Protein AF-A0A6V7KKK6-F1 (afdb_monomer_lite)

Radius of gyration: 26.06 Å; chains: 1; bounding box: 49×65×61 Å

Foldseek 3Di:
DVVLLVVVLVVDDPVRNVVLCVVLNDQDDDDPPQVPPQQGDPNLVSLLVPQPDDPVVNCVLVPDSDPVSSVVSSVVSSVVVVVVVVVVPPDPDDDDDDDDDDDDDDDDDDDDDDDDDDDDDDDD

Structure (mmCIF, N/CA/C/O backbone):
data_AF-A0A6V7KKK6-F1
#
_entry.id   AF-A0A6V7KKK6-F1
#
loop_
_atom_site.group_PDB
_atom_site.id
_atom_site.type_symbol
_atom_site.label_atom_id
_atom_site.label_alt_id
_atom_site.label_comp_id
_atom_site.label_asym_id
_atom_site.label_entity_id
_atom_site.label_seq_id
_atom_site.pdbx_PDB_ins_code
_atom_site.Cartn_x
_atom_site.Cartn_y
_atom_site.Cartn_z
_atom_site.occupancy
_atom_site.B_iso_or_equiv
_atom_site.auth_seq_id
_atom_site.auth_comp_id
_atom_site.auth_asym_id
_atom_site.auth_atom_id
_atom_site.pdbx_PDB_model_num
ATOM 1 N N . VAL A 1 1 ? 10.085 -3.894 3.779 1.00 90.31 1 VAL A N 1
ATOM 2 C CA . VAL A 1 1 ? 8.773 -3.342 3.350 1.00 90.31 1 VAL A CA 1
ATOM 3 C C . VAL A 1 1 ? 7.627 -4.295 3.664 1.00 90.31 1 VAL A C 1
ATOM 5 O O . VAL A 1 1 ? 6.759 -3.885 4.420 1.00 90.31 1 VAL A O 1
ATOM 8 N N . TRP A 1 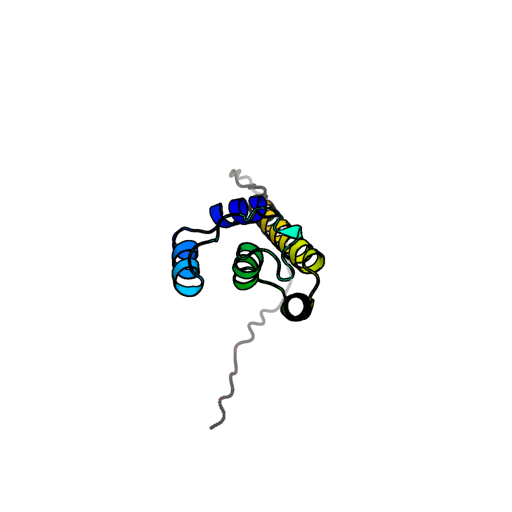2 ? 7.643 -5.551 3.192 1.00 92.94 2 TRP A N 1
ATOM 9 C CA . TRP A 1 2 ? 6.599 -6.552 3.497 1.00 92.94 2 TRP A CA 1
ATOM 10 C C . TRP A 1 2 ? 6.206 -6.613 4.984 1.00 92.94 2 TRP A C 1
ATOM 12 O O . TRP A 1 2 ? 5.059 -6.346 5.325 1.00 92.94 2 TRP A O 1
ATOM 22 N N . TYR A 1 3 ? 7.172 -6.849 5.881 1.00 93.44 3 TYR A N 1
ATOM 23 C CA . TYR A 1 3 ? 6.903 -6.934 7.323 1.00 93.44 3 TYR A CA 1
ATOM 24 C C . TYR A 1 3 ? 6.190 -5.691 7.869 1.00 93.44 3 TYR A C 1
ATOM 26 O O . TYR A 1 3 ? 5.246 -5.798 8.639 1.00 93.44 3 TYR A O 1
ATOM 34 N N . LYS A 1 4 ? 6.581 -4.500 7.411 1.00 92.81 4 LYS A N 1
ATOM 35 C CA . LYS A 1 4 ? 5.949 -3.238 7.807 1.00 92.81 4 LYS A CA 1
ATOM 36 C C . LYS A 1 4 ? 4.507 -3.126 7.310 1.00 92.81 4 LYS A C 1
ATOM 38 O O . LYS A 1 4 ? 3.662 -2.604 8.025 1.00 92.81 4 LYS A O 1
ATOM 43 N N . CYS A 1 5 ? 4.220 -3.640 6.113 1.00 92.56 5 CYS A N 1
ATOM 44 C CA . CYS A 1 5 ? 2.851 -3.738 5.605 1.00 92.56 5 CYS A CA 1
ATOM 45 C C . CYS A 1 5 ? 2.016 -4.653 6.506 1.00 92.56 5 CYS A C 1
ATOM 47 O O . CYS A 1 5 ? 0.898 -4.302 6.859 1.00 92.56 5 CYS A O 1
ATOM 49 N N . GLN A 1 6 ? 2.578 -5.790 6.926 1.00 93.12 6 GLN A N 1
ATOM 50 C CA . GLN A 1 6 ? 1.912 -6.733 7.825 1.00 93.12 6 GLN A CA 1
ATOM 51 C C . GLN A 1 6 ? 1.680 -6.138 9.223 1.00 93.12 6 GLN A C 1
ATOM 53 O O . GLN A 1 6 ? 0.598 -6.297 9.785 1.00 93.12 6 GLN A O 1
ATOM 58 N N . GLN A 1 7 ? 2.656 -5.399 9.757 1.00 92.94 7 GLN A N 1
ATOM 59 C CA . GLN A 1 7 ? 2.506 -4.656 11.010 1.00 92.94 7 GLN A CA 1
ATOM 60 C C . GLN A 1 7 ? 1.393 -3.616 10.897 1.00 92.94 7 GLN A C 1
ATOM 62 O O . GLN A 1 7 ? 0.460 -3.636 11.693 1.00 92.94 7 GLN A O 1
ATOM 67 N N . TRP A 1 8 ? 1.423 -2.771 9.865 1.00 92.62 8 TRP A N 1
ATOM 68 C CA . TRP A 1 8 ? 0.347 -1.815 9.615 1.00 92.62 8 TRP A CA 1
ATOM 69 C C . TRP A 1 8 ? -1.014 -2.504 9.491 1.00 92.62 8 TRP A C 1
ATOM 71 O O . TRP A 1 8 ? -1.966 -2.065 10.127 1.00 92.62 8 TRP A O 1
ATOM 81 N N . TRP A 1 9 ? -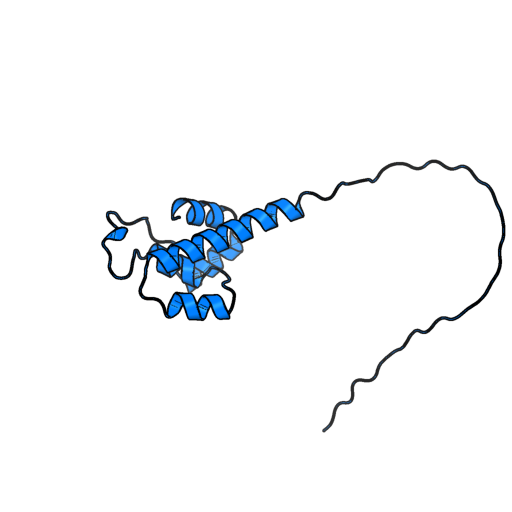1.104 -3.607 8.747 1.00 93.06 9 TRP A N 1
ATOM 82 C CA . TRP A 1 9 ? -2.348 -4.355 8.587 1.00 93.06 9 TRP A CA 1
ATOM 83 C C . TRP A 1 9 ? -2.919 -4.810 9.933 1.00 93.06 9 TRP A C 1
ATOM 85 O O . TRP A 1 9 ? -4.115 -4.673 10.160 1.00 93.06 9 TRP A O 1
ATOM 95 N N . SER A 1 10 ? -2.068 -5.251 10.866 1.00 92.50 10 SER A N 1
ATOM 96 C CA . SER A 1 10 ? -2.501 -5.610 12.224 1.00 92.50 10 SER A CA 1
ATOM 97 C C . SER A 1 10 ? -3.026 -4.430 13.054 1.00 92.50 10 SER A C 1
ATOM 99 O O . SER A 1 10 ? -3.791 -4.647 13.988 1.00 92.50 10 SER A O 1
ATOM 101 N N . THR A 1 11 ? -2.674 -3.187 12.697 1.00 92.25 11 THR A N 1
ATOM 102 C CA . THR A 1 11 ? -3.223 -1.971 13.330 1.00 92.25 11 THR A CA 1
ATOM 103 C C . THR A 1 11 ? -4.579 -1.545 12.758 1.00 92.25 11 THR A C 1
ATOM 105 O O . THR A 1 11 ? -5.280 -0.747 13.376 1.00 92.25 11 THR A O 1
ATOM 108 N N . VAL A 1 12 ? -4.968 -2.057 11.584 1.00 91.44 12 VAL A N 1
ATOM 109 C CA . VAL A 1 12 ? -6.270 -1.771 10.961 1.00 91.44 12 VAL A CA 1
ATOM 110 C C . VAL A 1 12 ? -7.365 -2.498 11.746 1.00 91.44 12 VAL A C 1
ATOM 112 O O . VAL A 1 12 ? -7.207 -3.670 12.081 1.00 91.44 12 VAL A O 1
ATOM 115 N N . SER A 1 13 ? -8.489 -1.834 12.034 1.00 94.19 13 SER A N 1
ATOM 116 C CA . SER A 1 13 ? -9.572 -2.452 12.814 1.00 94.19 13 SER A CA 1
ATOM 117 C C . SER A 1 13 ? -10.193 -3.645 12.083 1.00 94.19 13 SER A C 1
ATOM 119 O O . SER A 1 13 ? -10.228 -3.684 10.853 1.00 94.19 13 SER A O 1
ATOM 121 N N . GLN A 1 14 ? -10.740 -4.614 12.823 1.00 94.62 14 GLN A N 1
ATOM 122 C CA . GLN A 1 14 ? -11.283 -5.842 12.230 1.00 94.62 14 GLN A CA 1
ATOM 123 C C . GLN A 1 14 ? -12.381 -5.571 11.187 1.00 94.62 14 GLN A C 1
ATOM 125 O O . GLN A 1 14 ? -12.428 -6.232 10.150 1.00 94.62 14 GLN A O 1
ATOM 130 N N . THR A 1 15 ? -13.231 -4.570 11.433 1.00 96.06 15 THR A N 1
ATOM 131 C CA . THR A 1 15 ? -14.274 -4.140 10.492 1.00 96.06 15 THR A CA 1
ATOM 132 C C . THR A 1 15 ? -13.669 -3.613 9.193 1.00 96.06 15 THR A C 1
ATOM 134 O O . THR A 1 15 ? -14.092 -4.009 8.112 1.00 96.06 15 THR A O 1
ATOM 137 N N . GLN A 1 16 ? -12.642 -2.762 9.279 1.00 93.94 16 GLN A N 1
ATOM 138 C CA . GLN A 1 16 ? -11.948 -2.249 8.096 1.00 93.94 16 GLN A CA 1
ATOM 139 C C . GLN A 1 16 ? -11.210 -3.362 7.351 1.00 93.94 16 GLN A C 1
ATOM 141 O O . GLN A 1 16 ? -11.282 -3.420 6.126 1.00 93.94 16 GLN A O 1
ATOM 146 N N . GLN A 1 17 ? -10.551 -4.276 8.071 1.00 94.94 17 GLN A N 1
ATOM 147 C CA . GLN A 1 17 ? -9.898 -5.430 7.459 1.00 94.94 17 GLN A CA 1
ATOM 148 C C . GLN A 1 17 ? -10.894 -6.288 6.672 1.00 94.94 17 GLN A C 1
ATOM 150 O O . GLN A 1 17 ? -10.591 -6.681 5.548 1.00 94.94 17 GLN A O 1
ATOM 155 N N . TYR A 1 18 ? -12.082 -6.547 7.228 1.00 95.75 18 TYR A N 1
ATOM 156 C CA . TYR A 1 18 ? -13.132 -7.311 6.553 1.00 95.75 18 TYR A CA 1
ATOM 157 C C . TYR A 1 18 ? -13.599 -6.631 5.263 1.00 95.75 18 TYR A C 1
ATOM 159 O O . TYR A 1 18 ? -13.655 -7.268 4.214 1.00 95.75 18 TYR A O 1
ATOM 167 N N . GLU A 1 19 ? -13.885 -5.332 5.319 1.00 96.56 19 GLU A N 1
ATOM 168 C CA . GLU A 1 19 ? -14.335 -4.566 4.154 1.00 96.56 19 GLU A CA 1
ATOM 169 C C . GLU A 1 19 ? -13.272 -4.520 3.052 1.00 96.56 19 GLU A C 1
ATOM 171 O O . GLU A 1 19 ? -13.565 -4.767 1.881 1.00 96.56 19 GLU A O 1
ATOM 176 N N . ILE A 1 20 ? -12.014 -4.297 3.433 1.00 94.88 20 ILE A N 1
ATOM 177 C CA . ILE A 1 20 ? -10.885 -4.327 2.504 1.00 94.88 20 ILE A CA 1
ATOM 178 C C . ILE A 1 20 ? -10.737 -5.724 1.892 1.00 94.88 20 ILE A C 1
ATOM 180 O O . ILE A 1 20 ? -10.605 -5.841 0.678 1.00 94.88 20 ILE A O 1
ATOM 184 N N . GLN A 1 21 ? -10.813 -6.792 2.689 1.00 94.88 21 GLN A N 1
ATOM 185 C CA . GLN A 1 21 ? -10.716 -8.160 2.176 1.00 94.88 21 GLN A CA 1
ATOM 186 C C . GLN A 1 21 ? -11.892 -8.551 1.281 1.00 94.88 21 GLN A C 1
ATOM 188 O O . GLN A 1 21 ? -11.706 -9.330 0.348 1.00 94.88 21 GLN A O 1
ATOM 193 N N . ARG A 1 22 ? -13.088 -8.011 1.528 1.00 95.88 22 ARG A N 1
ATOM 194 C CA . ARG A 1 22 ? -14.262 -8.247 0.683 1.00 95.88 22 ARG A CA 1
ATOM 195 C C . ARG A 1 22 ? -14.068 -7.687 -0.725 1.00 95.88 22 ARG A C 1
ATOM 197 O O . ARG A 1 22 ? -14.522 -8.307 -1.680 1.00 95.88 22 ARG A O 1
ATOM 204 N N . VAL A 1 23 ? -13.406 -6.535 -0.850 1.00 95.38 23 VAL A N 1
ATOM 205 C CA . VAL A 1 23 ? -13.213 -5.842 -2.135 1.00 95.38 23 VAL A CA 1
ATOM 206 C C . VAL A 1 23 ? -11.906 -6.251 -2.822 1.00 95.38 23 VAL A C 1
ATOM 208 O O . VAL A 1 23 ? -11.901 -6.522 -4.018 1.00 95.38 23 VAL A O 1
ATOM 211 N N . PHE A 1 24 ? -10.804 -6.321 -2.076 1.00 93.56 24 PHE A N 1
ATOM 212 C CA . PHE A 1 24 ? -9.452 -6.542 -2.606 1.00 93.56 24 PHE A CA 1
ATOM 213 C C . PHE A 1 24 ? -8.924 -7.966 -2.385 1.00 93.56 24 PHE A C 1
ATOM 215 O O . PHE A 1 24 ? -7.838 -8.304 -2.856 1.00 93.56 24 PHE A O 1
ATOM 222 N N . GLY A 1 25 ? -9.655 -8.811 -1.657 1.00 94.69 25 GLY A N 1
ATOM 223 C CA . GLY A 1 25 ? -9.200 -10.145 -1.274 1.00 94.69 25 GLY A CA 1
ATOM 224 C C . GLY A 1 25 ? -8.217 -10.142 -0.099 1.00 94.69 25 GLY A C 1
ATOM 225 O O . GLY A 1 25 ? -7.887 -9.110 0.488 1.00 94.69 25 GLY A O 1
ATOM 226 N N . LYS A 1 26 ? -7.745 -11.337 0.268 1.00 92.69 26 LYS A N 1
ATOM 227 C CA . LYS A 1 26 ? -6.767 -11.526 1.351 1.00 92.69 26 LYS A CA 1
ATOM 228 C C . LYS A 1 26 ? -5.388 -11.006 0.944 1.00 92.69 26 LYS A C 1
ATOM 230 O O . LYS A 1 26 ? -5.027 -11.061 -0.228 1.00 92.69 26 LYS A O 1
ATOM 235 N N . ILE A 1 27 ? -4.601 -10.575 1.932 1.00 90.25 27 ILE A N 1
ATOM 236 C CA . ILE A 1 27 ? -3.207 -10.193 1.704 1.00 90.25 27 ILE A CA 1
ATOM 237 C C . ILE A 1 27 ? -2.406 -11.408 1.186 1.00 90.25 27 ILE A C 1
ATOM 239 O O . ILE A 1 27 ? -2.453 -12.470 1.817 1.00 90.25 27 ILE A O 1
ATOM 243 N N . PRO A 1 28 ? -1.704 -11.298 0.043 1.00 94.19 28 PRO A N 1
ATOM 244 C CA . PRO A 1 28 ? -0.871 -12.382 -0.475 1.00 94.19 28 PRO A CA 1
ATOM 245 C C . PRO A 1 28 ? 0.318 -12.669 0.443 1.00 94.19 28 PRO A C 1
ATOM 247 O O . PRO A 1 28 ? 0.845 -11.749 1.060 1.00 94.19 28 PRO A O 1
ATOM 250 N N . ASN A 1 29 ? 0.783 -13.917 0.489 1.00 92.56 29 ASN A N 1
ATOM 251 C CA . ASN A 1 29 ? 2.019 -14.274 1.192 1.00 92.56 29 ASN A CA 1
ATOM 252 C C . ASN A 1 29 ? 3.253 -13.627 0.527 1.00 92.56 29 ASN A C 1
ATOM 254 O O . ASN A 1 29 ? 3.210 -13.301 -0.664 1.00 92.56 29 ASN A O 1
ATOM 258 N N . PRO A 1 30 ? 4.366 -13.450 1.262 1.00 93.62 30 PRO A N 1
ATOM 259 C CA . PRO A 1 30 ? 5.607 -12.991 0.658 1.00 93.62 30 PRO A CA 1
ATOM 260 C C . PRO A 1 30 ? 6.126 -14.043 -0.331 1.00 93.62 30 PRO A C 1
ATOM 262 O O . PRO A 1 30 ? 6.225 -15.222 0.000 1.00 93.62 30 PRO A O 1
ATOM 265 N N . GLU A 1 31 ? 6.451 -13.602 -1.543 1.00 93.81 31 GLU A N 1
ATOM 266 C CA . GLU A 1 31 ? 7.027 -14.443 -2.598 1.00 93.81 31 GLU A CA 1
ATOM 267 C C . GLU A 1 31 ? 8.555 -14.494 -2.460 1.00 93.81 31 GLU A C 1
ATOM 269 O O . GLU A 1 31 ? 9.176 -13.495 -2.093 1.00 93.81 31 GLU A O 1
ATOM 274 N N . GLU A 1 32 ? 9.174 -15.637 -2.751 1.00 92.06 32 GLU A N 1
ATOM 275 C CA . GLU A 1 32 ? 10.636 -15.759 -2.821 1.00 92.06 32 GLU A CA 1
ATOM 276 C C . GLU A 1 32 ? 11.183 -15.080 -4.081 1.00 92.06 32 GLU A C 1
ATOM 278 O O . GLU A 1 32 ? 10.477 -14.945 -5.079 1.00 92.06 32 GLU A O 1
ATOM 283 N N . ASP A 1 33 ? 12.437 -14.618 -4.036 1.00 90.62 33 ASP A N 1
ATOM 284 C CA . ASP A 1 33 ? 13.110 -13.962 -5.167 1.00 90.62 33 ASP A CA 1
ATOM 285 C C . ASP A 1 33 ? 12.310 -12.812 -5.816 1.00 90.62 33 ASP A C 1
ATOM 287 O O . ASP A 1 33 ? 12.519 -12.461 -6.979 1.00 90.62 33 ASP A O 1
ATOM 291 N N . TRP A 1 34 ? 11.417 -12.168 -5.057 1.00 91.19 34 TRP A N 1
ATOM 292 C CA . TRP A 1 34 ? 10.475 -11.170 -5.570 1.00 91.19 34 TRP A CA 1
ATOM 293 C C . TRP A 1 34 ? 11.139 -9.973 -6.266 1.00 91.19 34 TRP A C 1
ATOM 295 O O . TRP A 1 34 ? 10.511 -9.292 -7.074 1.00 91.19 34 TRP A O 1
ATOM 305 N N . TRP A 1 35 ? 12.415 -9.707 -5.974 1.00 87.56 35 TRP A N 1
ATOM 306 C CA . TRP A 1 35 ? 13.223 -8.676 -6.631 1.00 87.56 35 TRP A CA 1
ATOM 307 C C . TRP A 1 35 ? 13.535 -8.988 -8.101 1.00 87.56 35 TRP A C 1
ATOM 309 O O . TRP A 1 35 ? 13.926 -8.084 -8.836 1.00 87.56 35 TRP A O 1
ATOM 319 N N . ARG A 1 36 ? 13.385 -10.247 -8.535 1.00 87.00 36 ARG A N 1
ATOM 320 C CA . ARG A 1 36 ? 13.551 -10.680 -9.932 1.00 87.00 36 ARG A CA 1
ATOM 321 C C . ARG A 1 36 ? 12.263 -10.570 -10.742 1.00 87.00 36 ARG A C 1
ATOM 323 O O . ARG A 1 36 ? 12.319 -10.654 -11.966 1.00 87.00 36 ARG A O 1
ATOM 330 N N . LEU A 1 37 ? 11.117 -10.400 -10.081 1.00 86.19 37 LEU A N 1
ATOM 331 C CA . LEU A 1 37 ? 9.830 -10.292 -10.754 1.00 86.19 37 LEU A CA 1
ATOM 332 C C . LEU A 1 37 ? 9.736 -8.928 -11.453 1.00 86.19 37 LEU A C 1
ATOM 334 O O . LEU A 1 37 ? 9.846 -7.902 -10.774 1.00 86.19 37 LEU A O 1
ATOM 338 N N . PRO A 1 38 ? 9.506 -8.885 -12.778 1.00 79.75 38 PRO A N 1
ATOM 339 C CA . PRO A 1 38 ? 9.474 -7.631 -13.533 1.00 79.75 38 PRO A CA 1
ATOM 340 C C . PRO A 1 38 ? 8.376 -6.688 -13.024 1.00 79.75 38 PRO A C 1
ATOM 342 O O . PRO A 1 38 ? 8.595 -5.485 -12.881 1.00 79.75 38 PRO A O 1
ATOM 345 N N . ASP A 1 39 ? 7.230 -7.250 -12.643 1.00 82.25 39 ASP A N 1
ATOM 346 C CA . ASP A 1 39 ? 6.095 -6.496 -12.113 1.00 82.25 39 ASP A CA 1
ATOM 347 C C . ASP A 1 39 ? 6.134 -6.342 -10.588 1.00 82.25 39 ASP A C 1
ATOM 349 O O . ASP A 1 39 ? 5.336 -5.590 -10.016 1.00 82.25 39 ASP A O 1
ATOM 353 N N . GLY A 1 40 ? 7.112 -6.964 -9.930 1.00 89.31 40 GLY A N 1
ATOM 354 C CA . GLY A 1 40 ? 7.169 -7.121 -8.484 1.00 89.31 40 GLY A CA 1
ATOM 355 C C . GLY A 1 40 ? 6.171 -8.152 -7.950 1.00 89.31 40 GLY A C 1
ATOM 356 O O . GLY A 1 40 ? 5.354 -8.686 -8.697 1.00 89.31 40 GLY A O 1
ATOM 357 N N . PRO A 1 41 ? 6.228 -8.437 -6.643 1.00 94.25 41 PRO A N 1
ATOM 358 C CA . PRO A 1 41 ? 5.377 -9.444 -6.026 1.00 94.25 41 PRO A CA 1
ATOM 359 C C . PRO A 1 41 ? 3.933 -8.963 -5.872 1.00 94.25 41 PRO A C 1
ATOM 361 O O . PRO A 1 41 ? 3.660 -7.771 -5.691 1.00 94.25 41 PRO A O 1
ATOM 364 N N . SER A 1 42 ? 3.004 -9.911 -5.827 1.00 93.62 42 SER A N 1
ATOM 365 C CA . SER A 1 42 ? 1.556 -9.694 -5.741 1.00 93.62 42 SER A CA 1
ATOM 366 C C . SER A 1 42 ? 1.162 -8.825 -4.546 1.00 93.62 42 SER A C 1
ATOM 368 O O . SER A 1 42 ? 0.310 -7.941 -4.657 1.00 93.62 42 SER A O 1
ATOM 370 N N . TRP A 1 43 ? 1.826 -9.004 -3.399 1.00 94.25 43 TRP A N 1
ATOM 371 C CA . TRP A 1 43 ? 1.557 -8.197 -2.207 1.00 94.25 43 TRP A CA 1
ATOM 372 C C . TRP A 1 43 ? 1.841 -6.705 -2.403 1.00 94.25 43 TRP A C 1
ATOM 374 O O . TRP A 1 43 ? 1.206 -5.878 -1.748 1.00 94.25 43 TRP A O 1
ATOM 384 N N . THR A 1 44 ? 2.768 -6.345 -3.300 1.00 93.69 44 THR A N 1
ATOM 385 C CA . THR A 1 44 ? 3.076 -4.940 -3.598 1.00 93.69 44 THR A CA 1
ATOM 386 C C . THR A 1 44 ? 1.884 -4.270 -4.268 1.00 93.69 44 THR A C 1
ATOM 388 O O . THR A 1 44 ? 1.515 -3.167 -3.883 1.00 93.69 44 THR A O 1
ATOM 391 N N . TRP A 1 45 ? 1.240 -4.936 -5.225 1.00 92.00 45 TRP A N 1
ATOM 392 C CA . TRP A 1 45 ? 0.046 -4.415 -5.896 1.00 92.00 45 TRP A CA 1
ATOM 393 C C . TRP A 1 45 ? -1.170 -4.362 -4.977 1.00 92.00 45 TRP A C 1
ATOM 395 O O . TRP A 1 45 ? -1.927 -3.390 -5.000 1.00 92.00 45 TRP A O 1
ATOM 405 N N . TRP A 1 46 ? -1.320 -5.377 -4.125 1.00 94.19 46 TRP A N 1
ATOM 406 C CA . TRP A 1 46 ? -2.392 -5.419 -3.139 1.00 94.19 46 TRP A CA 1
ATOM 407 C C . TRP A 1 46 ? -2.314 -4.221 -2.183 1.00 94.19 46 TRP A C 1
ATOM 409 O O . TRP A 1 46 ? -3.259 -3.441 -2.092 1.00 94.19 46 TRP A O 1
ATOM 419 N N . ILE A 1 47 ? -1.157 -3.992 -1.548 1.00 93.06 47 ILE A N 1
ATOM 420 C CA . ILE A 1 47 ? -1.001 -2.874 -0.604 1.00 93.06 47 ILE A CA 1
ATOM 421 C C . ILE A 1 47 ? -1.120 -1.510 -1.304 1.00 93.06 47 ILE A C 1
ATOM 423 O O . ILE A 1 47 ? -1.661 -0.561 -0.736 1.00 93.06 47 ILE A O 1
ATOM 427 N N . LEU A 1 48 ? -0.680 -1.420 -2.564 1.00 91.06 48 LEU A N 1
ATOM 428 C CA . LEU A 1 48 ? -0.810 -0.217 -3.386 1.00 91.06 48 LEU A CA 1
ATOM 429 C C . LEU A 1 48 ? -2.265 0.146 -3.705 1.00 91.06 48 LEU A C 1
ATOM 431 O O . LEU A 1 48 ? -2.573 1.295 -3.998 1.00 91.06 48 LEU A O 1
ATOM 435 N N . SER A 1 49 ? -3.168 -0.820 -3.653 1.00 90.38 49 SER A N 1
ATOM 436 C CA . SER A 1 49 ? -4.579 -0.567 -3.939 1.00 90.38 49 SER A CA 1
ATOM 437 C C . SER A 1 49 ? -5.337 -0.045 -2.714 1.00 90.38 49 SER A C 1
ATOM 439 O O . SER A 1 49 ? -6.432 0.491 -2.851 1.00 90.38 49 SER A O 1
ATOM 441 N N . ILE A 1 50 ? -4.757 -0.188 -1.519 1.00 91.31 50 ILE A N 1
ATOM 442 C CA . ILE A 1 50 ? -5.440 0.049 -0.239 1.00 91.31 50 ILE A CA 1
ATOM 443 C C . ILE A 1 50 ? -4.869 1.265 0.487 1.00 91.31 50 ILE A C 1
ATOM 445 O O . ILE A 1 50 ? -5.589 1.958 1.208 1.00 91.31 50 ILE A O 1
ATOM 449 N N . LEU A 1 51 ? -3.570 1.534 0.333 1.00 90.19 51 LEU A N 1
ATOM 450 C CA . LEU A 1 51 ? -2.958 2.675 0.998 1.00 90.19 51 LEU A CA 1
ATOM 451 C C . LEU A 1 51 ? -3.502 4.003 0.441 1.00 90.19 51 LEU A C 1
ATOM 453 O O . LEU A 1 51 ? -3.621 4.168 -0.773 1.00 90.19 51 LEU A O 1
ATOM 457 N N . PRO A 1 52 ? -3.774 4.989 1.312 1.00 84.38 52 PRO A N 1
ATOM 458 C CA . PRO A 1 52 ? -4.234 6.305 0.894 1.00 84.38 52 PRO A CA 1
ATOM 459 C C . PRO A 1 52 ? -3.055 7.124 0.352 1.00 84.38 52 PRO A C 1
ATOM 461 O O . PRO A 1 52 ? -2.431 7.912 1.068 1.00 84.38 52 PRO A O 1
ATOM 464 N N . PHE A 1 53 ? -2.712 6.918 -0.918 1.00 80.69 53 PHE A N 1
ATOM 465 C CA . PHE A 1 53 ? -1.732 7.751 -1.612 1.00 80.69 53 PHE A CA 1
ATOM 466 C C . PHE A 1 53 ? -2.313 9.142 -1.874 1.00 80.69 53 PHE A C 1
ATOM 468 O O . PHE A 1 53 ? -3.492 9.295 -2.182 1.00 80.69 53 PHE A O 1
ATOM 475 N N . GLY A 1 54 ? -1.473 10.179 -1.796 1.00 77.50 54 GLY A N 1
ATOM 476 C CA . GLY A 1 54 ? -1.859 11.487 -2.328 1.00 77.50 54 GLY A CA 1
ATOM 477 C C . GLY A 1 54 ? -2.145 11.373 -3.837 1.00 77.50 54 GLY A C 1
ATOM 478 O O . GLY A 1 54 ? -1.414 10.641 -4.508 1.00 77.50 54 GLY A O 1
ATOM 479 N N . PRO A 1 55 ? -3.126 12.099 -4.406 1.00 78.62 55 PRO A N 1
ATOM 480 C CA . PRO A 1 55 ? -3.540 11.925 -5.805 1.00 78.62 55 PRO A CA 1
ATOM 481 C C . PRO A 1 55 ? -2.385 12.008 -6.817 1.00 78.62 55 PRO A C 1
ATOM 483 O O . PRO A 1 55 ? -2.263 11.176 -7.712 1.00 78.62 55 PRO A O 1
ATOM 486 N N . GLN A 1 56 ? -1.473 12.964 -6.625 1.00 80.31 56 GLN A N 1
ATOM 487 C CA . GLN A 1 56 ? -0.287 13.138 -7.476 1.00 80.31 56 GLN A CA 1
ATOM 488 C C . GLN A 1 56 ? 0.697 11.966 -7.349 1.00 80.31 56 GLN A C 1
ATOM 490 O O . GLN A 1 56 ? 1.298 11.525 -8.327 1.00 80.31 56 GLN A O 1
ATOM 495 N N . LEU A 1 57 ? 0.845 11.442 -6.131 1.00 81.50 57 LEU A N 1
ATOM 496 C CA . LEU A 1 57 ? 1.720 10.315 -5.848 1.00 81.50 57 LEU A CA 1
ATOM 497 C C . LEU A 1 57 ? 1.150 9.024 -6.446 1.00 81.50 57 LEU A C 1
ATOM 499 O O . LEU A 1 57 ? 1.907 8.243 -7.005 1.00 81.50 57 LEU A O 1
ATOM 503 N N . GLN A 1 58 ? -0.167 8.823 -6.397 1.00 83.62 58 GLN A N 1
ATOM 504 C CA . GLN A 1 58 ? -0.820 7.661 -6.995 1.00 83.62 58 GLN A CA 1
ATOM 505 C C . GLN A 1 58 ? -0.580 7.597 -8.508 1.00 83.62 58 GLN A C 1
ATOM 507 O O . GLN A 1 58 ? -0.153 6.561 -9.008 1.00 83.62 58 GLN A O 1
ATOM 512 N N . VAL A 1 59 ? -0.752 8.716 -9.223 1.00 82.94 59 VAL A N 1
ATOM 513 C CA . VAL A 1 59 ? -0.452 8.793 -10.664 1.00 82.94 59 VAL A CA 1
ATOM 514 C C . VAL A 1 59 ? 1.026 8.500 -10.934 1.00 82.94 59 VAL A C 1
ATOM 516 O O . VAL A 1 59 ? 1.349 7.697 -11.807 1.00 82.94 59 VAL A O 1
ATOM 519 N N . GLY A 1 60 ? 1.935 9.090 -10.151 1.00 83.50 60 GLY A N 1
ATOM 520 C CA . GLY A 1 60 ? 3.374 8.870 -10.311 1.00 83.50 60 GLY A CA 1
ATOM 521 C C . GLY A 1 60 ? 3.819 7.431 -10.028 1.00 83.50 60 GLY A C 1
ATOM 522 O O . GLY A 1 60 ? 4.694 6.915 -10.720 1.00 83.50 60 GLY A O 1
ATOM 523 N N . ILE A 1 61 ? 3.221 6.771 -9.032 1.00 82.88 61 ILE A N 1
ATOM 524 C CA . ILE A 1 61 ? 3.509 5.376 -8.679 1.00 82.88 61 ILE A CA 1
ATOM 525 C C . ILE A 1 61 ? 2.924 4.412 -9.718 1.00 82.88 61 ILE A C 1
ATOM 527 O O . ILE A 1 61 ? 3.600 3.464 -10.111 1.00 82.88 61 ILE A O 1
ATOM 531 N N . LEU A 1 62 ? 1.682 4.627 -10.157 1.00 79.69 62 LEU A N 1
ATOM 532 C CA . LEU A 1 62 ? 1.033 3.757 -11.142 1.00 79.69 62 LEU A CA 1
ATOM 533 C C . LEU A 1 62 ? 1.665 3.902 -12.533 1.00 79.69 62 LEU A C 1
ATOM 535 O O . LEU A 1 62 ? 1.693 2.942 -13.293 1.00 79.69 62 LEU A O 1
ATOM 539 N N . GLY A 1 63 ? 2.217 5.077 -12.848 1.00 79.50 63 GLY A N 1
ATOM 540 C CA . GLY A 1 63 ? 2.923 5.334 -14.102 1.00 79.50 63 GLY A CA 1
ATOM 541 C C . GLY A 1 63 ? 4.390 4.884 -14.138 1.00 79.50 63 GLY A C 1
ATOM 542 O O . GLY A 1 63 ? 5.012 4.969 -15.194 1.00 79.50 63 GLY A O 1
ATOM 543 N N . THR A 1 64 ? 4.984 4.427 -13.025 1.00 79.31 64 THR A N 1
ATOM 544 C CA . THR A 1 64 ? 6.382 3.952 -13.008 1.00 79.31 64 THR A CA 1
ATOM 545 C C . THR A 1 64 ? 6.475 2.436 -13.159 1.00 79.31 64 THR A C 1
ATOM 547 O O . THR A 1 64 ? 5.830 1.680 -12.441 1.00 79.31 64 THR A O 1
ATOM 550 N N . THR A 1 65 ? 7.394 1.974 -14.006 1.00 77.25 65 THR A N 1
ATOM 551 C CA . THR A 1 65 ? 7.750 0.550 -14.134 1.00 77.25 65 THR A CA 1
ATOM 552 C C . THR A 1 65 ? 8.752 0.087 -13.068 1.00 77.25 65 THR A C 1
ATOM 554 O O . THR A 1 65 ? 8.899 -1.103 -12.811 1.00 77.25 65 THR A O 1
ATOM 557 N N . SER A 1 66 ? 9.423 1.017 -12.378 1.00 87.06 66 SER A N 1
ATOM 558 C CA . SER A 1 66 ? 10.415 0.685 -11.346 1.00 87.06 66 SER A CA 1
ATOM 559 C C . SER A 1 66 ? 9.762 0.186 -10.053 1.00 87.06 66 SER A C 1
ATOM 561 O O . SER A 1 66 ? 9.100 0.948 -9.341 1.00 87.06 66 SER A O 1
ATOM 563 N N . LEU A 1 67 ? 10.015 -1.082 -9.714 1.00 88.25 67 LEU A N 1
ATOM 564 C CA . LEU A 1 67 ? 9.623 -1.695 -8.441 1.00 88.25 67 LEU A CA 1
ATOM 565 C C . LEU A 1 67 ? 10.208 -0.948 -7.235 1.00 88.25 67 LEU A C 1
ATOM 567 O O . LEU A 1 67 ? 9.505 -0.694 -6.261 1.00 88.25 67 LEU A O 1
ATOM 571 N N . GLU A 1 68 ? 11.469 -0.525 -7.314 1.00 88.31 68 GLU A N 1
ATOM 572 C CA . GLU A 1 68 ? 12.131 0.214 -6.237 1.00 88.31 68 GLU A CA 1
ATOM 573 C C . GLU A 1 68 ? 11.376 1.505 -5.886 1.00 88.31 68 GLU A C 1
ATOM 575 O O . GLU A 1 68 ? 11.124 1.784 -4.712 1.00 88.31 68 GLU A O 1
ATOM 580 N N . LYS A 1 69 ? 10.954 2.279 -6.897 1.00 88.81 69 LYS A N 1
ATOM 581 C CA . LYS A 1 69 ? 10.176 3.508 -6.680 1.00 88.81 69 LYS A CA 1
ATOM 582 C C . LYS A 1 69 ? 8.836 3.214 -6.005 1.00 88.81 69 LYS A C 1
ATOM 584 O O . LYS A 1 69 ? 8.472 3.921 -5.064 1.00 88.81 69 LYS A O 1
ATOM 589 N N . ARG A 1 70 ? 8.140 2.153 -6.435 1.00 90.94 70 ARG A N 1
ATOM 590 C CA . ARG A 1 70 ? 6.872 1.713 -5.826 1.00 90.94 70 ARG A CA 1
ATOM 591 C C . ARG A 1 70 ? 7.068 1.328 -4.356 1.00 90.94 70 ARG A C 1
ATOM 593 O O . ARG A 1 70 ? 6.366 1.842 -3.487 1.00 90.94 70 ARG A O 1
ATOM 600 N N . LEU A 1 71 ? 8.087 0.524 -4.054 1.00 91.88 71 LEU A N 1
ATOM 601 C CA . LEU A 1 71 ? 8.411 0.095 -2.689 1.00 91.88 71 LEU A CA 1
ATOM 602 C C . LEU A 1 71 ? 8.813 1.254 -1.774 1.00 91.88 71 LEU A C 1
ATOM 604 O O . LEU A 1 71 ? 8.378 1.304 -0.624 1.00 91.88 71 LEU A O 1
ATOM 608 N N . ARG A 1 72 ? 9.604 2.212 -2.275 1.00 91.62 72 ARG A N 1
ATOM 609 C CA . ARG A 1 72 ? 9.973 3.420 -1.519 1.00 91.62 72 ARG A CA 1
ATOM 610 C C . ARG A 1 72 ? 8.753 4.264 -1.172 1.00 91.62 72 ARG A C 1
ATOM 612 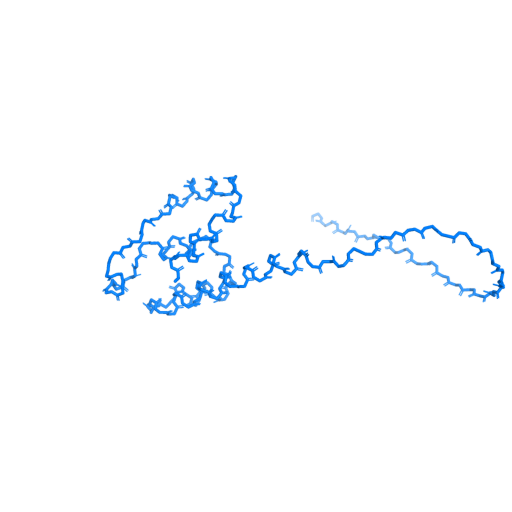O O . ARG A 1 72 ? 8.695 4.824 -0.080 1.00 91.62 72 ARG A O 1
ATOM 619 N N . ALA A 1 73 ? 7.792 4.377 -2.084 1.00 90.69 73 ALA A N 1
ATOM 620 C CA . ALA A 1 73 ? 6.581 5.136 -1.822 1.00 90.69 73 ALA A CA 1
ATOM 621 C C . ALA A 1 73 ? 5.688 4.450 -0.778 1.00 90.69 73 ALA A C 1
ATOM 623 O O . ALA A 1 73 ? 5.239 5.113 0.153 1.00 90.69 73 ALA A O 1
ATOM 624 N N . ILE A 1 74 ? 5.515 3.126 -0.873 1.00 92.56 74 ILE A N 1
ATOM 625 C CA . ILE A 1 74 ? 4.818 2.324 0.145 1.00 92.56 74 ILE A CA 1
ATOM 626 C C . ILE A 1 74 ? 5.471 2.519 1.518 1.00 92.56 74 ILE A C 1
ATOM 628 O O . ILE A 1 74 ? 4.789 2.849 2.486 1.00 92.56 74 ILE A O 1
ATOM 632 N N . ASP A 1 75 ? 6.796 2.374 1.608 1.00 92.94 75 ASP A N 1
ATOM 633 C CA . ASP A 1 75 ? 7.511 2.503 2.879 1.00 92.94 75 ASP A CA 1
ATOM 634 C C . ASP A 1 75 ? 7.352 3.895 3.511 1.00 92.94 75 ASP A C 1
ATOM 636 O O . ASP A 1 75 ? 7.087 3.996 4.714 1.00 92.94 75 ASP A O 1
ATOM 640 N N . LYS A 1 76 ? 7.441 4.960 2.700 1.00 92.06 76 LYS A N 1
ATOM 641 C CA . LYS A 1 76 ? 7.206 6.343 3.142 1.00 92.06 76 LYS A CA 1
ATOM 642 C C . LYS A 1 76 ? 5.780 6.547 3.646 1.00 92.06 76 LYS A C 1
ATOM 644 O O . LYS A 1 76 ? 5.607 7.109 4.726 1.00 92.06 76 LYS A O 1
ATOM 649 N N . THR A 1 77 ? 4.776 6.069 2.912 1.00 91.50 77 THR A N 1
ATOM 650 C CA . THR A 1 77 ? 3.368 6.176 3.320 1.00 91.50 77 THR A CA 1
ATOM 651 C C . THR A 1 77 ? 3.128 5.466 4.651 1.00 91.50 77 THR A C 1
A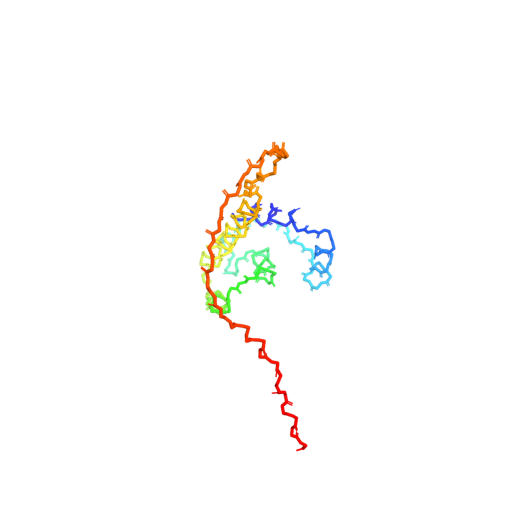TOM 653 O O . THR A 1 77 ? 2.572 6.068 5.568 1.00 91.50 77 THR A O 1
ATOM 656 N N . LEU A 1 78 ? 3.633 4.239 4.808 1.00 91.69 78 LEU A N 1
ATOM 657 C CA . LEU A 1 78 ? 3.520 3.490 6.061 1.00 91.69 78 LEU A CA 1
ATOM 658 C C . LEU A 1 78 ? 4.222 4.203 7.228 1.00 91.69 78 LEU A C 1
ATOM 660 O O . LEU A 1 78 ? 3.625 4.346 8.290 1.00 91.69 78 LEU A O 1
ATOM 664 N N . SER A 1 79 ? 5.440 4.728 7.021 1.00 91.00 79 SER A N 1
ATOM 665 C CA . SER A 1 79 ? 6.153 5.534 8.033 1.00 91.00 79 SER A CA 1
ATOM 666 C C . SER A 1 79 ? 5.343 6.755 8.468 1.00 91.00 79 SER A C 1
ATOM 668 O O . SER A 1 79 ? 5.327 7.117 9.641 1.00 91.00 79 SER A O 1
ATOM 670 N N . HIS A 1 80 ? 4.713 7.446 7.517 1.00 88.69 80 HIS A N 1
ATOM 671 C CA . HIS A 1 80 ? 3.925 8.641 7.810 1.00 88.69 80 HIS A CA 1
ATOM 672 C C . HIS A 1 80 ? 2.659 8.299 8.598 1.00 88.69 80 HIS A C 1
ATOM 674 O O . HIS A 1 80 ? 2.281 9.041 9.502 1.00 88.69 80 HIS A O 1
ATOM 680 N N . MET A 1 81 ? 2.009 7.179 8.280 1.00 86.81 81 MET A N 1
ATOM 681 C CA . MET A 1 81 ? 0.831 6.714 9.010 1.00 86.81 81 MET A CA 1
ATOM 682 C C . MET A 1 81 ? 1.178 6.306 10.444 1.00 86.81 81 MET A C 1
ATOM 684 O O . MET A 1 81 ? 0.477 6.721 11.360 1.00 86.81 81 MET A O 1
ATOM 688 N N . GLU A 1 82 ? 2.278 5.579 10.642 1.00 84.69 82 GLU A N 1
ATOM 689 C CA . GLU A 1 82 ? 2.784 5.191 11.966 1.00 84.69 82 GLU A CA 1
ATOM 690 C C . GLU A 1 82 ? 3.084 6.414 12.847 1.00 84.69 82 GLU A C 1
ATOM 692 O O . GLU A 1 82 ? 2.584 6.517 13.965 1.00 84.69 82 GLU A O 1
ATOM 697 N N . LYS A 1 83 ? 3.806 7.411 12.315 1.00 77.56 83 LYS A N 1
ATOM 698 C CA . LYS A 1 83 ? 4.112 8.656 13.041 1.00 77.56 83 LYS A CA 1
ATOM 699 C C . LYS A 1 83 ? 2.861 9.422 13.468 1.00 77.56 83 LYS A C 1
ATOM 701 O O . LYS A 1 83 ? 2.822 9.938 14.580 1.00 77.56 83 LYS A O 1
ATOM 706 N N . ARG A 1 84 ? 1.828 9.477 12.617 1.00 73.19 84 ARG A N 1
ATOM 707 C CA . ARG A 1 84 ? 0.567 10.156 12.959 1.00 73.19 84 ARG A CA 1
ATOM 708 C C . ARG A 1 84 ? -0.176 9.484 14.112 1.00 73.19 84 ARG A C 1
ATOM 710 O O . ARG A 1 84 ? -0.823 10.192 14.871 1.00 73.19 84 ARG A O 1
ATOM 717 N N . GLN A 1 85 ? -0.062 8.165 14.275 1.00 61.72 85 GLN A N 1
ATOM 718 C CA . GLN A 1 85 ? -0.656 7.482 15.430 1.00 61.72 85 GLN A CA 1
ATOM 719 C C . GLN A 1 85 ? 0.062 7.841 16.739 1.00 61.72 85 GLN A C 1
ATOM 721 O O . GLN A 1 85 ? -0.583 8.003 17.769 1.00 61.72 85 GLN A O 1
ATOM 726 N N . LEU A 1 86 ? 1.382 8.049 16.694 1.00 57.94 86 LEU A N 1
ATOM 727 C CA . LEU A 1 86 ? 2.173 8.435 17.867 1.00 57.94 86 LEU A CA 1
ATOM 728 C C . LEU A 1 86 ? 1.938 9.895 18.292 1.00 57.94 86 LEU A C 1
ATOM 730 O O . LEU A 1 86 ? 1.968 10.196 19.481 1.00 57.94 86 LEU A O 1
ATOM 734 N N . THR A 1 87 ? 1.668 10.804 17.349 1.00 50.88 87 THR A N 1
ATOM 735 C CA . THR A 1 87 ? 1.404 12.223 17.660 1.00 50.88 87 THR A CA 1
ATOM 736 C C . THR A 1 87 ? 0.019 12.463 18.279 1.00 50.88 87 THR A C 1
ATOM 738 O O . THR A 1 87 ? -0.160 13.459 18.970 1.00 50.88 87 THR A O 1
ATOM 741 N N . ILE A 1 88 ? -0.950 11.559 18.093 1.00 53.28 88 ILE A N 1
ATOM 742 C CA . ILE A 1 88 ? -2.307 11.693 18.662 1.00 53.28 88 ILE A CA 1
ATOM 743 C C . ILE A 1 88 ? -2.357 11.293 20.150 1.00 53.28 88 ILE A C 1
ATOM 745 O O . ILE A 1 88 ? -3.191 11.802 20.890 1.00 53.28 88 ILE A O 1
ATOM 749 N N . ASN A 1 89 ? -1.424 10.460 20.622 1.00 47.94 89 ASN A N 1
ATOM 750 C CA . ASN A 1 89 ? -1.399 9.986 22.014 1.00 47.94 89 ASN A CA 1
ATOM 751 C C . ASN A 1 89 ? -0.526 10.832 22.959 1.00 47.94 89 ASN A C 1
ATOM 753 O O . ASN A 1 89 ? -0.348 10.456 24.114 1.00 47.94 89 ASN A O 1
ATOM 757 N N . SER A 1 90 ? 0.021 11.962 22.501 1.00 43.16 90 SER A N 1
ATOM 758 C CA . SER A 1 90 ? 0.832 12.862 23.331 1.00 43.16 90 SER A CA 1
ATOM 759 C C . SER A 1 90 ? 0.128 14.205 23.535 1.00 43.16 90 SER A C 1
ATOM 761 O O . SER A 1 90 ? 0.658 15.256 23.184 1.00 43.16 90 SER A O 1
ATOM 763 N N . GLN A 1 91 ? -1.079 14.168 24.101 1.00 36.44 91 GLN A N 1
ATOM 764 C CA . GLN A 1 91 ? -1.672 15.322 24.778 1.00 36.44 91 GLN A CA 1
ATOM 765 C C . GLN A 1 91 ? -1.223 15.270 26.249 1.00 36.44 91 GLN A C 1
ATOM 767 O O . GLN A 1 91 ? -1.524 14.280 26.917 1.00 36.44 91 GLN A O 1
ATOM 772 N N . PRO A 1 92 ? -0.521 16.283 26.789 1.00 42.25 92 PRO A N 1
ATOM 773 C CA . PRO A 1 92 ? -0.423 16.450 28.230 1.00 42.25 92 PRO A CA 1
ATOM 774 C C . PRO A 1 92 ? -1.833 16.712 28.764 1.00 42.25 92 PRO A C 1
ATOM 776 O O . PRO A 1 92 ? -2.446 17.739 28.477 1.00 42.25 92 PRO A O 1
ATOM 779 N N . THR A 1 93 ? -2.365 15.745 29.500 1.00 43.91 93 THR A N 1
ATOM 780 C CA . THR A 1 93 ? -3.474 15.946 30.426 1.00 43.91 93 THR A CA 1
ATOM 781 C C . THR A 1 93 ? -2.971 16.803 31.585 1.00 43.91 93 THR A C 1
ATOM 783 O O . THR A 1 93 ? -2.298 16.289 32.473 1.00 43.91 93 THR A O 1
ATOM 786 N N . GLU A 1 94 ? -3.294 18.093 31.590 1.00 44.09 94 GLU A N 1
ATOM 787 C CA . GLU A 1 94 ? -3.376 18.872 32.828 1.00 44.09 94 GLU A CA 1
ATOM 788 C C . GLU A 1 94 ? -4.852 19.159 33.114 1.00 44.09 94 GLU A C 1
ATOM 790 O O . GLU A 1 94 ? -5.398 20.207 32.789 1.00 44.09 94 GLU A O 1
ATOM 795 N N . GLU A 1 95 ? -5.508 18.187 33.736 1.00 45.66 95 GLU A N 1
ATOM 796 C CA . GLU A 1 95 ? -6.513 18.481 34.750 1.00 45.66 95 GLU A CA 1
ATOM 797 C C . GLU A 1 95 ? -5.891 18.063 36.080 1.00 45.66 95 GLU A C 1
ATOM 799 O O . GLU A 1 95 ? -5.340 16.969 36.155 1.00 45.66 95 GLU A O 1
ATOM 804 N N . THR A 1 96 ? -5.945 18.899 37.121 1.00 36.84 96 THR A N 1
ATOM 805 C CA . THR A 1 96 ? -6.683 18.598 38.365 1.00 36.84 96 THR A CA 1
ATOM 806 C C . THR A 1 96 ? -6.584 19.791 39.337 1.00 36.84 96 THR A C 1
ATOM 808 O O . THR A 1 96 ? -5.508 20.321 39.595 1.00 36.84 96 THR A O 1
ATOM 811 N N . THR A 1 97 ? -7.708 20.056 40.006 1.00 39.75 97 THR A N 1
ATOM 812 C CA . THR A 1 97 ? -7.821 20.517 41.406 1.00 39.75 97 THR A CA 1
ATOM 813 C C . THR A 1 97 ? -8.014 22.013 41.653 1.00 39.75 97 THR A C 1
ATOM 815 O O . THR A 1 97 ? -7.085 22.779 41.877 1.00 39.75 97 THR A O 1
ATOM 818 N N . THR A 1 98 ? -9.294 22.380 41.733 1.00 53.09 98 THR A N 1
ATOM 819 C CA . THR A 1 98 ? -9.912 23.136 42.834 1.00 53.09 98 THR A CA 1
ATOM 820 C C . THR A 1 98 ? -8.960 23.736 43.877 1.00 53.09 98 THR A C 1
ATOM 822 O O . THR A 1 98 ? -8.393 23.032 44.708 1.00 53.09 98 THR A O 1
ATOM 825 N N . SER A 1 99 ? -8.920 25.064 43.939 1.00 39.41 99 SER A N 1
ATOM 826 C CA . SER A 1 99 ? -8.643 25.818 45.164 1.00 39.41 99 SER A CA 1
ATOM 827 C C . SER A 1 99 ? -9.339 27.173 45.071 1.00 39.41 99 SER A C 1
ATOM 829 O O . SER A 1 9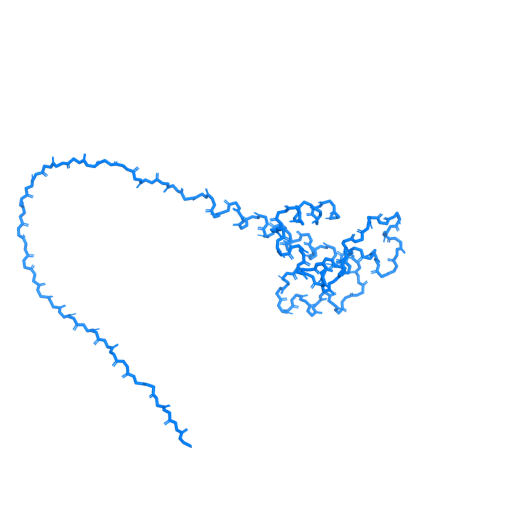9 ? -8.998 28.011 44.243 1.00 39.41 99 SER A O 1
ATOM 831 N N . ASN A 1 100 ? -10.358 27.361 45.908 1.00 48.44 100 ASN A N 1
ATOM 832 C CA . ASN A 1 100 ? -10.981 28.657 46.152 1.00 48.44 100 ASN A CA 1
ATOM 833 C C . ASN A 1 100 ? -9.963 29.573 46.840 1.00 48.44 100 ASN A C 1
ATOM 835 O O . ASN A 1 100 ? -9.378 29.139 47.827 1.00 48.44 100 ASN A O 1
ATOM 839 N N . THR A 1 101 ? -9.827 30.833 46.415 1.00 48.72 101 THR A N 1
ATOM 840 C CA . THR A 1 101 ? -9.718 32.026 47.285 1.00 48.72 101 THR A CA 1
ATOM 841 C C . THR A 1 101 ? -9.959 33.280 46.431 1.00 48.72 101 THR A C 1
ATOM 843 O O . THR A 1 101 ? -9.474 33.382 45.310 1.00 48.72 101 THR A O 1
ATOM 846 N N . ALA A 1 102 ? -10.771 34.192 46.964 1.00 43.66 102 ALA A N 1
ATOM 847 C CA . ALA A 1 102 ? -11.217 35.453 46.378 1.00 43.66 102 ALA A CA 1
ATOM 848 C C . ALA A 1 102 ? -10.105 36.513 46.222 1.00 43.66 102 ALA A C 1
ATOM 850 O O . ALA A 1 102 ? -9.153 36.507 46.999 1.00 43.66 102 ALA A O 1
ATOM 851 N N . CYS A 1 103 ? -10.275 37.463 45.291 1.00 33.59 103 CYS A N 1
ATOM 852 C CA . CYS A 1 103 ? -10.498 38.893 45.582 1.00 33.59 103 CYS A CA 1
ATOM 853 C C . CYS A 1 103 ? -10.556 39.752 44.301 1.00 33.59 103 CYS A C 1
ATOM 855 O O . CYS A 1 103 ? -9.965 39.422 43.279 1.00 33.59 103 CYS A O 1
ATOM 857 N N . SER A 1 104 ? -11.332 40.828 44.419 1.00 41.81 104 SER A N 1
ATOM 858 C CA . SER A 1 104 ? -11.736 41.858 43.454 1.00 41.81 104 SER A CA 1
ATOM 859 C C . SER A 1 104 ? -10.592 42.590 42.742 1.00 41.81 104 SER A C 1
ATOM 861 O O . SER A 1 104 ? -9.540 42.774 43.341 1.00 41.81 104 SER A O 1
ATOM 863 N N . ASP A 1 105 ? -10.833 43.115 41.537 1.00 35.28 105 ASP A N 1
ATOM 864 C CA . ASP A 1 105 ? -11.033 44.560 41.307 1.00 35.28 105 ASP A CA 1
ATOM 865 C C . ASP A 1 105 ? -11.556 44.809 39.875 1.00 35.28 105 ASP A C 1
ATOM 867 O O . ASP A 1 105 ? -11.562 43.911 39.033 1.00 35.28 105 ASP A O 1
ATOM 871 N N . SER A 1 106 ? -12.087 46.005 39.666 1.00 46.34 106 SER A N 1
ATOM 872 C CA . SER A 1 106 ? -12.873 46.487 38.534 1.00 46.34 106 SER A CA 1
ATOM 873 C C . SER A 1 106 ? -12.000 46.798 37.316 1.00 46.34 106 SER A C 1
ATOM 875 O O . SER A 1 106 ? -10.851 47.179 37.480 1.00 46.34 106 SER A O 1
ATOM 877 N N . ASP A 1 107 ? -12.560 46.702 36.107 1.00 39.69 107 ASP A N 1
ATOM 878 C CA . ASP A 1 107 ? -12.605 47.852 35.193 1.00 39.69 107 ASP A CA 1
ATOM 879 C C . ASP A 1 107 ? -13.461 47.565 33.942 1.00 39.69 107 ASP A C 1
ATOM 881 O O . ASP A 1 107 ? -13.366 46.535 33.274 1.00 39.69 107 ASP A O 1
ATOM 885 N N . GLU A 1 108 ? -14.347 48.531 33.703 1.00 36.50 108 GLU A N 1
ATOM 886 C CA . GLU A 1 108 ? -14.953 49.017 32.454 1.00 36.50 108 GLU A CA 1
ATOM 887 C C . GLU A 1 108 ? -14.035 48.762 31.224 1.00 36.50 108 GLU A C 1
ATOM 889 O O . GLU A 1 108 ? -12.821 48.764 31.363 1.00 36.50 108 GLU A O 1
ATOM 894 N N . ILE A 1 109 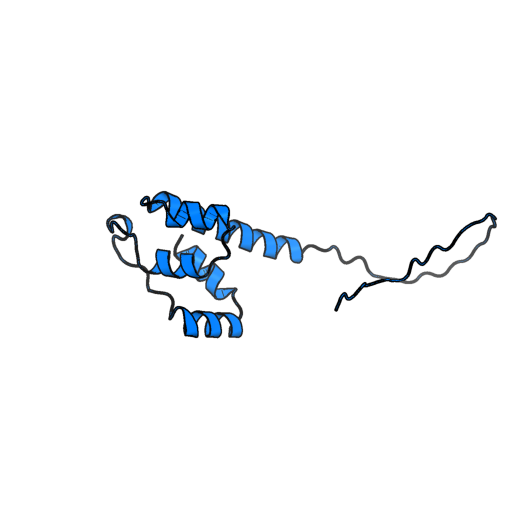? -14.453 48.495 29.975 1.00 36.31 109 ILE A N 1
ATOM 895 C CA . ILE A 1 109 ? -15.250 49.323 29.054 1.00 36.31 109 ILE A CA 1
ATOM 896 C C . ILE A 1 109 ? -15.592 48.480 27.789 1.00 36.31 109 ILE A C 1
ATOM 898 O O . ILE A 1 109 ? -14.719 47.853 27.197 1.00 36.31 109 ILE A O 1
ATOM 902 N N . THR A 1 110 ? -16.850 48.543 27.336 1.00 36.28 110 THR A N 1
ATOM 903 C CA . THR A 1 110 ? -17.329 48.552 25.925 1.00 36.28 110 THR A CA 1
ATOM 904 C C . THR A 1 110 ? -16.833 47.546 24.859 1.00 36.28 110 THR A C 1
ATOM 906 O O . THR A 1 110 ? -15.711 47.622 24.371 1.00 36.28 110 THR A O 1
ATOM 909 N N . SER A 1 111 ? -17.811 46.802 24.312 1.00 35.75 111 SER A N 1
ATOM 910 C CA . SER A 1 111 ? -18.277 46.860 22.901 1.00 35.75 111 SER A CA 1
ATOM 911 C C . SER A 1 111 ? -18.304 45.562 22.072 1.00 35.75 111 SER A C 1
ATOM 913 O O . SER A 1 111 ? -17.287 45.003 21.679 1.00 35.75 111 SER A O 1
ATOM 915 N N . THR A 1 112 ? -19.543 45.254 21.668 1.00 40.78 112 THR A N 1
ATOM 916 C CA . THR A 1 112 ? -19.979 44.769 20.345 1.00 40.78 112 THR A CA 1
ATOM 917 C C . THR A 1 112 ? -19.928 43.267 20.060 1.00 40.78 112 THR A C 1
ATOM 919 O O . THR A 1 112 ? -18.968 42.703 19.545 1.00 40.78 112 THR A O 1
ATOM 922 N N . THR A 1 113 ? -21.090 42.654 20.282 1.00 40.91 113 THR A N 1
ATOM 923 C CA . THR A 1 113 ? -21.582 41.445 19.623 1.00 40.91 113 THR A CA 1
ATOM 924 C C . THR A 1 113 ? -21.767 41.669 18.119 1.00 40.91 113 THR A C 1
ATOM 926 O O . THR A 1 113 ? -22.385 42.642 17.694 1.00 40.91 113 THR A O 1
ATOM 929 N N . ALA A 1 114 ? -21.307 40.722 17.303 1.00 45.22 114 ALA A N 1
ATOM 930 C CA . ALA A 1 114 ? -21.743 40.594 15.914 1.00 45.22 114 ALA A CA 1
ATOM 931 C C . ALA A 1 114 ? -21.878 39.112 15.540 1.00 45.22 114 ALA A C 1
ATOM 933 O O . ALA A 1 114 ? -21.010 38.506 14.916 1.00 45.22 114 ALA A O 1
ATOM 934 N N . THR A 1 115 ? -23.010 38.532 15.936 1.00 40.62 115 THR A N 1
ATOM 935 C CA . THR A 1 115 ? -23.559 37.305 15.354 1.00 40.62 115 THR A CA 1
ATOM 936 C C . THR A 1 115 ? -24.029 37.634 13.939 1.00 40.62 115 THR A C 1
ATOM 938 O O . THR A 1 115 ? -25.014 38.349 13.777 1.00 40.62 115 THR A O 1
ATOM 941 N N . THR A 1 116 ? -23.335 37.142 12.912 1.00 41.97 116 THR A N 1
ATOM 942 C CA . THR A 1 116 ? -23.814 37.239 11.524 1.00 41.97 116 THR A CA 1
ATOM 943 C C . THR A 1 116 ? -24.357 35.889 11.080 1.00 41.97 116 THR A C 1
ATOM 945 O O . THR A 1 116 ? -23.624 34.915 10.923 1.00 41.97 116 THR A O 1
ATOM 948 N N . THR A 1 117 ? -25.672 35.868 10.901 1.00 38.94 117 THR A N 1
ATOM 949 C CA . THR A 1 117 ? -26.508 34.737 10.505 1.00 38.94 117 THR A CA 1
ATOM 950 C C . THR A 1 117 ? -26.928 34.906 9.037 1.00 38.94 117 THR A C 1
ATOM 952 O O . THR A 1 117 ? -27.533 35.914 8.700 1.00 38.94 117 THR A O 1
ATOM 955 N N . ILE A 1 118 ? -26.632 33.874 8.229 1.00 38.16 118 ILE A N 1
ATOM 956 C CA . ILE A 1 118 ? -27.364 33.310 7.065 1.00 38.16 118 ILE A CA 1
ATOM 957 C C . ILE A 1 118 ? -27.631 34.188 5.822 1.00 38.16 118 ILE A C 1
ATOM 959 O O . ILE A 1 118 ? -28.256 35.238 5.905 1.00 38.16 118 ILE A O 1
ATOM 963 N N . SER A 1 119 ? -27.338 33.630 4.632 1.00 39.69 119 SER A N 1
ATOM 964 C CA . SER A 1 119 ? -28.334 33.416 3.552 1.00 39.69 119 SER A CA 1
ATOM 965 C C . SER A 1 119 ? -27.812 32.483 2.451 1.00 39.69 119 SER A C 1
ATOM 967 O O . SER A 1 119 ? -26.858 32.799 1.747 1.00 39.69 119 SER A O 1
ATOM 969 N N . ILE A 1 120 ? -28.470 31.328 2.308 1.00 40.91 120 ILE A N 1
ATOM 970 C CA . ILE A 1 120 ? -28.355 30.402 1.173 1.00 40.91 120 ILE A CA 1
ATOM 971 C C . ILE A 1 120 ? -29.395 30.849 0.142 1.00 40.91 120 ILE A C 1
ATOM 973 O O . ILE A 1 120 ? -30.585 30.875 0.449 1.00 40.91 120 ILE A O 1
ATOM 977 N N . VAL A 1 121 ? -28.960 31.195 -1.069 1.00 50.12 121 VAL A N 1
ATOM 978 C CA . VAL A 1 121 ? -29.850 31.460 -2.207 1.00 50.12 121 VAL A CA 1
ATOM 979 C C . VAL A 1 121 ? -29.976 30.196 -3.056 1.00 50.12 121 VAL A C 1
ATOM 981 O O . VAL A 1 121 ? -29.007 29.723 -3.641 1.00 50.12 121 VAL A O 1
ATOM 984 N N . HIS A 1 122 ? -31.184 29.640 -3.090 1.00 42.44 122 HIS A N 1
ATOM 985 C CA . HIS A 1 122 ? -31.607 28.587 -4.009 1.00 42.44 122 HIS A CA 1
ATOM 986 C C . HIS A 1 122 ? -32.202 29.270 -5.248 1.00 42.44 122 HIS A C 1
ATOM 988 O O . HIS A 1 122 ? -33.104 30.097 -5.106 1.00 42.44 122 HIS A O 1
ATOM 994 N N . HIS A 1 123 ? -31.683 28.975 -6.440 1.00 45.50 123 HIS A N 1
ATOM 995 C CA . HIS A 1 123 ? -32.260 29.429 -7.708 1.00 45.50 123 HIS A CA 1
ATOM 996 C C . HIS A 1 123 ? -32.924 28.243 -8.406 1.00 45.50 123 HIS A C 1
ATOM 998 O O . HIS A 1 123 ? -32.340 27.160 -8.471 1.00 45.50 123 HIS A O 1
ATOM 1004 N N . SER A 1 124 ? -34.163 28.486 -8.830 1.00 53.41 124 SER A N 1
ATOM 1005 C CA . SER A 1 124 ? -35.078 27.586 -9.533 1.00 53.41 124 SER A CA 1
ATOM 1006 C C . SER A 1 124 ? -34.633 27.237 -10.949 1.00 53.41 124 SER A C 1
ATOM 1008 O O . SER A 1 124 ? -33.891 28.046 -11.550 1.00 53.41 124 SER A O 1
#

Secondary structure (DSSP, 8-state):
-HHHHHHHHHHS-HHHHHHHHHHH-SPPPPPTTGGG-TT--HHHHHHHHHS---HHHHHHHHT---HHHHHHHHHHHHHHHHHHHHHHT-----------------------------------

Organism: NCBI:txid1563983

Sequence (124 aa):
VWYKCQQWWSTVSQTQQYEIQRVFGKIPNPEEDWWRLPDGPSWTWWILSILPFGPQLQVGILGTTSLEKRLRAIDKTLSHMEKRQLTINSQPTEETTTSNTACSDSDEITSTTATTTISIVHHS

pLDDT: mean 74.64, std 22.3, range [33.59, 96.56]

InterPro domains:
  IPR015947 PUA-like superfamily [SSF88697] (9-78)